Protein AF-A0A1D7QBH7-F1 (afdb_monomer_lite)

Structure (mmCIF, N/CA/C/O backbone):
data_AF-A0A1D7QBH7-F1
#
_entry.id   AF-A0A1D7QBH7-F1
#
loop_
_atom_site.group_PDB
_atom_site.id
_atom_site.type_symbol
_atom_site.label_atom_id
_atom_site.label_alt_id
_atom_site.label_comp_id
_atom_site.label_asym_id
_atom_site.label_entity_id
_atom_site.label_seq_id
_atom_site.pdbx_PDB_ins_code
_atom_site.Cartn_x
_atom_site.Cartn_y
_atom_site.Cartn_z
_atom_site.occupancy
_atom_site.B_iso_or_equiv
_atom_site.auth_seq_id
_atom_site.auth_comp_id
_atom_site.auth_asym_id
_atom_site.auth_atom_id
_atom_site.pdbx_PDB_model_num
ATOM 1 N N . MET A 1 1 ? -16.121 -4.464 12.628 1.00 95.12 1 MET A N 1
ATOM 2 C CA . MET A 1 1 ? -15.738 -3.183 12.031 1.00 95.12 1 MET A CA 1
ATOM 3 C C . MET A 1 1 ? -14.399 -2.750 12.584 1.00 95.12 1 MET A C 1
ATOM 5 O O . MET A 1 1 ? -14.314 -2.340 13.737 1.00 95.12 1 MET A O 1
ATOM 9 N N . LYS A 1 2 ? -13.376 -2.899 11.752 1.00 98.12 2 LYS A N 1
ATOM 10 C CA . LYS A 1 2 ? -12.057 -2.288 11.881 1.00 98.12 2 LYS A CA 1
ATOM 11 C C . LYS A 1 2 ? -11.848 -1.261 10.771 1.00 98.12 2 LYS A C 1
ATOM 13 O O . LYS A 1 2 ? -12.436 -1.391 9.696 1.00 98.12 2 LYS A O 1
ATOM 18 N N . ILE A 1 3 ? -10.988 -0.281 11.014 1.00 98.56 3 ILE A N 1
ATOM 19 C CA . ILE A 1 3 ? -10.533 0.689 10.019 1.00 98.56 3 ILE A CA 1
ATOM 20 C C . ILE A 1 3 ? -9.113 0.319 9.584 1.00 98.56 3 ILE A C 1
ATOM 22 O O . ILE A 1 3 ? -8.168 0.377 10.370 1.00 98.56 3 ILE A O 1
ATOM 26 N N . HIS A 1 4 ? -8.971 -0.034 8.312 1.00 98.62 4 HIS A N 1
ATOM 27 C CA . HIS A 1 4 ? -7.713 -0.414 7.679 1.00 98.62 4 HIS A CA 1
ATOM 28 C C . HIS A 1 4 ? -7.206 0.735 6.811 1.00 98.62 4 HIS A C 1
ATOM 30 O O . HIS A 1 4 ? -7.891 1.163 5.882 1.00 98.62 4 HIS A O 1
ATOM 36 N N . LEU A 1 5 ? -5.999 1.225 7.079 1.00 98.50 5 LEU A N 1
ATOM 37 C CA . LEU A 1 5 ? -5.301 2.176 6.220 1.00 98.50 5 LEU A CA 1
ATOM 38 C C . LEU A 1 5 ? -4.335 1.432 5.302 1.00 98.50 5 LEU A C 1
ATOM 40 O O . LEU A 1 5 ? -3.452 0.707 5.766 1.00 98.50 5 LEU A O 1
ATOM 44 N N . ILE A 1 6 ? -4.447 1.692 4.003 1.00 98.38 6 ILE A N 1
ATOM 45 C CA . ILE A 1 6 ? -3.440 1.310 3.022 1.00 98.38 6 ILE A CA 1
ATOM 46 C C . ILE A 1 6 ? -2.822 2.526 2.342 1.00 98.38 6 ILE A C 1
ATOM 48 O O . ILE A 1 6 ? -3.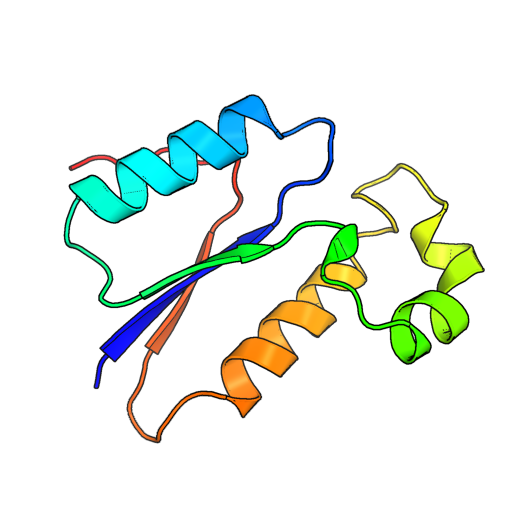461 3.556 2.119 1.00 98.38 6 ILE A O 1
ATOM 52 N N . SER A 1 7 ? -1.562 2.382 1.961 1.00 97.50 7 SER A N 1
ATOM 53 C CA . SER A 1 7 ? -0.864 3.337 1.110 1.00 97.50 7 SER A CA 1
ATOM 54 C C . SER A 1 7 ? 0.138 2.611 0.219 1.00 97.50 7 SER A C 1
ATOM 56 O O . SER A 1 7 ? 0.346 1.405 0.350 1.00 97.50 7 SER A O 1
ATOM 58 N N . TYR A 1 8 ? 0.756 3.344 -0.698 1.00 96.56 8 TYR A N 1
ATOM 59 C CA . TYR A 1 8 ? 1.840 2.859 -1.536 1.00 96.56 8 TYR A CA 1
ATOM 60 C C . TYR A 1 8 ? 2.914 3.935 -1.662 1.00 96.56 8 TYR A C 1
ATOM 62 O O . TYR A 1 8 ? 2.610 5.116 -1.843 1.00 96.56 8 TYR A O 1
ATOM 70 N N . GLY A 1 9 ? 4.176 3.517 -1.623 1.00 92.50 9 GLY A N 1
ATOM 71 C CA . GLY A 1 9 ? 5.308 4.381 -1.934 1.00 92.50 9 GLY A CA 1
ATOM 72 C C . GLY A 1 9 ? 6.439 3.577 -2.555 1.00 92.50 9 GLY A C 1
ATOM 73 O O . GLY A 1 9 ? 6.914 2.610 -1.956 1.00 92.50 9 GLY A O 1
ATOM 74 N N . ASP A 1 10 ? 6.886 3.982 -3.743 1.00 85.25 10 ASP A N 1
ATOM 75 C CA . ASP A 1 10 ? 8.073 3.401 -4.371 1.00 85.25 10 ASP A CA 1
ATOM 76 C C . ASP A 1 10 ? 9.371 3.878 -3.684 1.00 85.25 10 ASP A C 1
ATOM 78 O O . ASP A 1 10 ? 9.353 4.589 -2.674 1.00 85.25 10 ASP A O 1
ATOM 82 N N . VAL A 1 11 ? 10.523 3.472 -4.224 1.00 86.62 11 VAL A N 1
ATOM 83 C CA . VAL A 1 11 ? 11.840 3.814 -3.667 1.00 86.62 11 VAL A CA 1
ATOM 84 C C . VAL A 1 11 ? 12.077 5.327 -3.531 1.00 86.62 11 VAL A C 1
ATOM 86 O O . VAL A 1 11 ? 12.776 5.743 -2.608 1.00 86.62 11 VAL A O 1
ATOM 89 N N . MET A 1 12 ? 11.468 6.156 -4.387 1.00 86.12 12 MET A N 1
ATOM 90 C CA . MET A 1 12 ? 11.612 7.615 -4.347 1.00 86.12 12 MET A CA 1
ATOM 91 C C . MET A 1 12 ? 10.876 8.238 -3.159 1.00 86.12 12 MET A C 1
ATOM 93 O O . MET A 1 12 ? 11.261 9.310 -2.700 1.00 86.12 12 MET A O 1
ATOM 97 N N . TYR A 1 13 ? 9.857 7.551 -2.641 1.00 88.69 13 TYR A N 1
ATOM 98 C CA . TYR A 1 13 ? 9.046 7.987 -1.505 1.00 88.69 13 TYR A CA 1
ATOM 99 C C . TYR A 1 13 ? 9.429 7.295 -0.199 1.00 88.69 13 TYR A C 1
ATOM 101 O O . TYR A 1 13 ? 8.693 7.403 0.775 1.00 88.69 13 TYR A O 1
ATOM 109 N N . LYS A 1 14 ? 10.564 6.581 -0.140 1.00 92.00 14 LYS A N 1
ATOM 110 C CA . LYS A 1 14 ? 10.952 5.789 1.038 1.00 92.00 14 LYS A CA 1
ATOM 111 C C . LYS A 1 14 ? 10.877 6.593 2.341 1.00 92.00 14 LYS A C 1
ATOM 113 O O . LYS A 1 14 ? 10.276 6.124 3.295 1.00 92.00 14 LYS A O 1
ATOM 118 N N . VAL A 1 15 ? 11.451 7.797 2.381 1.00 93.50 15 VAL A N 1
ATOM 119 C CA . VAL A 1 15 ? 11.470 8.626 3.602 1.00 93.50 15 VAL A CA 1
ATOM 120 C C . VAL A 1 15 ? 10.059 9.072 3.992 1.00 93.50 15 VAL A C 1
ATOM 122 O O . VAL A 1 15 ? 9.669 8.929 5.146 1.00 93.50 15 VAL A O 1
ATOM 125 N N . GLN A 1 16 ? 9.283 9.570 3.026 1.00 94.19 16 GLN A N 1
ATOM 126 C CA . GLN A 1 16 ? 7.904 10.020 3.233 1.00 94.19 16 GLN A CA 1
ATOM 127 C C . GLN A 1 16 ? 7.019 8.867 3.704 1.00 94.19 16 GLN A C 1
ATOM 129 O O . GLN A 1 16 ? 6.222 9.032 4.615 1.00 94.19 16 GLN A O 1
ATOM 134 N N . ARG A 1 17 ? 7.220 7.680 3.133 1.00 94.06 17 ARG A N 1
ATOM 135 C CA . ARG A 1 17 ? 6.498 6.457 3.458 1.00 94.06 17 ARG A CA 1
ATOM 136 C C . ARG A 1 17 ? 6.739 5.993 4.890 1.00 94.06 17 ARG A C 1
ATOM 138 O O . ARG A 1 17 ? 5.773 5.654 5.566 1.00 94.06 17 ARG A O 1
ATOM 145 N N . GLU A 1 18 ? 7.992 5.977 5.350 1.00 94.25 18 GLU A N 1
ATOM 146 C CA . GLU A 1 18 ? 8.292 5.606 6.739 1.00 94.25 18 GLU A CA 1
ATOM 147 C C . GLU A 1 18 ? 7.686 6.628 7.715 1.00 94.25 18 GLU A C 1
ATOM 149 O O . GLU A 1 18 ? 6.983 6.237 8.642 1.00 94.25 18 GLU A O 1
ATOM 154 N N . PHE A 1 19 ? 7.838 7.930 7.446 1.00 95.12 19 PHE A N 1
ATOM 155 C CA . PHE A 1 19 ? 7.225 8.980 8.268 1.00 95.12 19 PHE A CA 1
ATOM 156 C C . PHE A 1 19 ? 5.687 8.900 8.287 1.00 95.12 19 PHE A C 1
ATOM 158 O O . PHE A 1 19 ? 5.050 9.022 9.335 1.00 95.12 19 PHE A O 1
ATOM 165 N N . PHE A 1 20 ? 5.068 8.660 7.131 1.00 96.69 20 PHE A N 1
ATOM 166 C CA . PHE A 1 20 ? 3.623 8.485 7.013 1.00 96.69 20 PHE A CA 1
ATOM 167 C C . PHE A 1 20 ? 3.144 7.263 7.804 1.00 96.69 20 PHE A C 1
ATOM 169 O O . PHE A 1 20 ? 2.138 7.332 8.503 1.00 96.69 20 PHE A O 1
ATOM 176 N N . LYS A 1 21 ? 3.890 6.153 7.753 1.00 96.06 21 LYS A N 1
ATOM 177 C CA . LYS A 1 21 ? 3.583 4.954 8.537 1.00 96.06 21 LYS A CA 1
ATOM 178 C C . LYS A 1 21 ? 3.653 5.230 10.036 1.00 96.06 21 LYS A C 1
ATOM 180 O O . LYS A 1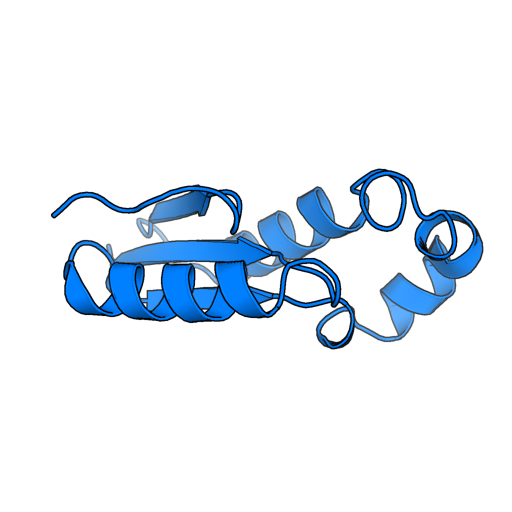 21 ? 2.746 4.840 10.763 1.00 96.06 21 LYS A O 1
ATOM 185 N N . GLU A 1 22 ? 4.717 5.885 10.494 1.00 95.62 22 GLU A N 1
ATOM 186 C CA . GLU A 1 22 ? 4.902 6.217 11.909 1.00 95.62 22 GLU A CA 1
ATOM 187 C C . GLU A 1 22 ? 3.798 7.150 12.418 1.00 95.62 22 GLU A C 1
ATOM 189 O O . GLU A 1 22 ? 3.174 6.848 13.433 1.00 95.62 22 GLU A O 1
ATOM 194 N N . SER A 1 23 ? 3.490 8.223 11.682 1.00 96.12 23 SER A N 1
ATOM 195 C CA . SER A 1 23 ? 2.392 9.139 12.038 1.00 96.12 23 SER A CA 1
ATOM 196 C C . SER A 1 23 ? 1.019 8.455 12.023 1.00 96.12 23 SER A C 1
ATOM 198 O O . SER A 1 23 ? 0.203 8.704 12.907 1.00 96.12 23 SER A O 1
ATOM 200 N N . ALA A 1 24 ? 0.767 7.529 11.090 1.00 97.06 24 ALA A N 1
ATOM 201 C CA . ALA A 1 24 ? -0.476 6.756 11.052 1.00 97.06 24 ALA A CA 1
ATOM 202 C C . ALA A 1 24 ? -0.649 5.818 12.246 1.00 97.06 24 ALA A C 1
ATOM 204 O O . ALA A 1 24 ? -1.757 5.658 12.750 1.00 97.06 24 ALA A O 1
ATOM 205 N N . LEU A 1 25 ? 0.436 5.177 12.678 1.00 96.00 25 LEU A N 1
ATOM 206 C CA . LEU A 1 25 ? 0.415 4.307 13.849 1.00 96.00 25 LEU A CA 1
ATOM 207 C C . LEU A 1 25 ? 0.259 5.122 15.139 1.00 96.00 25 LEU A C 1
ATOM 209 O O . LEU A 1 25 ? -0.422 4.678 16.059 1.00 96.00 25 LEU A O 1
ATOM 213 N N . PHE A 1 26 ? 0.874 6.305 15.204 1.00 96.50 26 PHE A N 1
ATOM 214 C CA . PHE A 1 26 ? 0.824 7.174 16.378 1.00 96.50 26 PHE A CA 1
ATOM 215 C C . PHE A 1 26 ? -0.562 7.808 16.594 1.00 96.50 26 PHE A C 1
ATOM 217 O O . PHE A 1 26 ? -1.039 7.836 17.728 1.00 96.50 26 PHE A O 1
ATOM 224 N N . SER A 1 27 ? -1.259 8.204 15.521 1.00 96.44 27 SER A N 1
ATOM 225 C CA . SER A 1 27 ? -2.571 8.869 15.613 1.00 96.44 27 SER A CA 1
ATOM 226 C C . SER A 1 27 ? -3.676 8.018 16.245 1.00 96.44 27 SER A C 1
ATOM 228 O O . SER A 1 27 ? -4.700 8.543 16.678 1.00 96.44 27 SER A O 1
ATOM 230 N N . SER A 1 28 ? -3.502 6.692 16.292 1.00 94.88 28 SER A N 1
ATOM 231 C CA . SER A 1 28 ? -4.511 5.739 16.781 1.00 94.88 28 SER A CA 1
ATOM 232 C C . SER A 1 28 ? -5.854 5.792 16.026 1.00 94.88 28 SER A C 1
ATOM 234 O O . SER A 1 28 ? -6.858 5.281 16.517 1.00 94.88 28 SER A O 1
ATOM 236 N N . PHE A 1 29 ? -5.894 6.390 14.828 1.00 97.31 29 PHE A N 1
ATOM 237 C CA . PHE A 1 29 ? -7.108 6.477 14.000 1.00 97.31 29 PHE A CA 1
ATOM 238 C C . PHE A 1 29 ? -7.446 5.178 13.263 1.00 97.31 29 PHE A C 1
ATOM 240 O O . PHE A 1 29 ? -8.573 5.011 12.797 1.00 97.31 29 PHE A O 1
ATOM 247 N N . PHE A 1 30 ? -6.471 4.282 13.120 1.00 97.81 30 PHE A N 1
ATOM 248 C CA . PHE A 1 30 ? -6.582 3.073 12.313 1.00 97.81 30 PHE A CA 1
ATOM 249 C C . PHE A 1 30 ? -6.239 1.854 13.161 1.00 97.81 30 PHE A C 1
ATOM 251 O O . PHE A 1 30 ? -5.285 1.882 13.939 1.00 97.81 30 PHE A O 1
ATOM 258 N N . ASP A 1 31 ? -6.990 0.772 12.978 1.00 98.25 31 ASP A N 1
ATOM 259 C CA . ASP A 1 31 ? -6.709 -0.508 13.630 1.00 98.25 31 ASP A CA 1
ATOM 260 C C . ASP A 1 31 ? -5.535 -1.229 12.955 1.00 98.25 31 ASP A C 1
ATOM 262 O O . ASP A 1 31 ? -4.770 -1.937 13.610 1.00 98.25 31 ASP A O 1
ATOM 266 N N . GLU A 1 32 ? -5.403 -1.068 11.635 1.00 97.94 32 GLU A N 1
ATOM 267 C CA . GLU A 1 32 ? -4.361 -1.697 10.823 1.00 97.94 32 GLU A CA 1
ATOM 268 C C . GLU A 1 32 ? -3.797 -0.693 9.808 1.00 97.94 32 GLU A C 1
ATOM 270 O O . GLU A 1 32 ? -4.542 0.043 9.163 1.00 97.94 32 GLU A O 1
ATOM 275 N N . VAL A 1 33 ? -2.469 -0.663 9.660 1.00 98.00 33 VAL A N 1
ATOM 276 C CA . VAL A 1 33 ? -1.753 0.224 8.729 1.00 98.00 33 VAL A CA 1
ATOM 277 C C . VAL A 1 33 ? -0.806 -0.609 7.872 1.00 98.00 33 VAL A C 1
ATOM 279 O O . VAL A 1 33 ? 0.182 -1.151 8.372 1.00 98.00 33 VAL A O 1
ATOM 282 N N . THR A 1 34 ? -1.071 -0.673 6.567 1.00 97.81 34 THR A N 1
ATOM 283 C CA . THR A 1 34 ? -0.221 -1.372 5.593 1.00 97.81 34 THR A CA 1
ATOM 284 C C . THR A 1 34 ? 0.277 -0.406 4.534 1.00 97.81 34 THR A C 1
ATOM 286 O O . THR A 1 34 ? -0.504 0.282 3.886 1.00 97.81 34 THR A O 1
ATOM 289 N N . ILE A 1 35 ? 1.589 -0.363 4.318 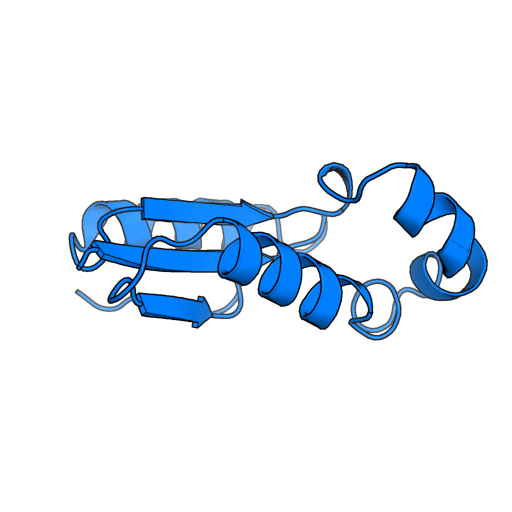1.00 97.19 35 ILE A N 1
ATOM 290 C CA . ILE A 1 35 ? 2.176 0.508 3.305 1.00 97.19 35 ILE A CA 1
ATOM 291 C C . ILE A 1 35 ? 2.922 -0.340 2.289 1.00 97.19 35 ILE A C 1
ATOM 293 O O . ILE A 1 35 ? 3.986 -0.872 2.594 1.00 97.19 35 ILE A O 1
ATOM 297 N N . PHE A 1 36 ? 2.339 -0.461 1.101 1.00 97.06 36 PHE A N 1
ATOM 298 C CA . PHE A 1 36 ? 2.865 -1.290 0.032 1.00 97.06 36 PHE A CA 1
ATOM 299 C C . PHE A 1 36 ? 4.028 -0.621 -0.697 1.00 97.06 36 PHE A C 1
ATOM 301 O O . PHE A 1 36 ? 4.134 0.608 -0.802 1.00 97.06 36 PHE A O 1
ATOM 308 N N . THR A 1 37 ? 4.879 -1.456 -1.265 1.00 95.06 37 THR A N 1
ATOM 309 C CA . THR A 1 37 ? 5.981 -1.071 -2.133 1.00 95.06 37 THR A CA 1
ATOM 310 C C . THR A 1 37 ? 5.916 -1.862 -3.436 1.00 95.06 37 THR A C 1
ATOM 312 O O . THR A 1 37 ? 5.032 -2.694 -3.657 1.00 95.06 37 THR A O 1
ATOM 315 N N . ARG A 1 38 ? 6.846 -1.590 -4.354 1.00 93.19 38 ARG A N 1
ATOM 316 C CA . ARG A 1 38 ? 6.924 -2.328 -5.620 1.00 93.19 38 ARG A CA 1
ATOM 317 C C . ARG A 1 38 ? 7.221 -3.814 -5.395 1.00 93.19 38 ARG A C 1
ATOM 319 O O . ARG A 1 38 ? 6.796 -4.645 -6.189 1.00 93.19 38 ARG A O 1
ATOM 326 N N . GLU A 1 39 ? 7.944 -4.129 -4.328 1.00 93.88 39 GLU A N 1
ATOM 327 C CA . GLU A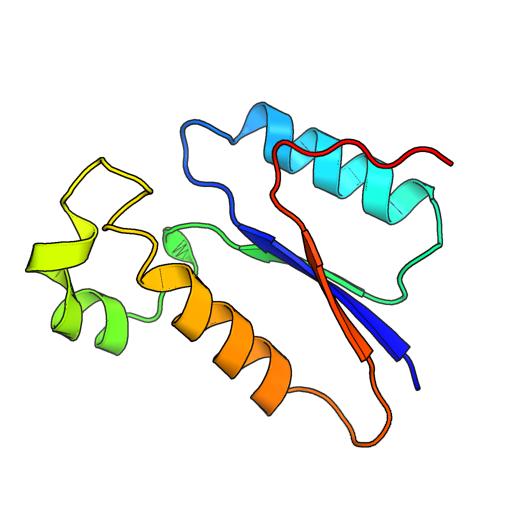 1 39 ? 8.337 -5.484 -3.943 1.00 93.88 39 GLU A CA 1
ATOM 328 C C . GLU A 1 39 ? 7.151 -6.333 -3.453 1.00 93.88 39 GLU A C 1
ATOM 330 O O . GLU A 1 39 ? 7.232 -7.556 -3.503 1.00 93.88 39 GLU A O 1
ATOM 335 N N . ASP A 1 40 ? 6.036 -5.705 -3.061 1.00 96.38 40 ASP A N 1
ATOM 336 C CA . ASP A 1 40 ? 4.803 -6.390 -2.640 1.00 96.38 40 ASP A CA 1
ATOM 337 C C . ASP A 1 40 ? 3.884 -6.777 -3.817 1.00 96.38 40 ASP A C 1
ATOM 339 O O . ASP A 1 40 ? 2.788 -7.321 -3.623 1.00 96.38 40 ASP A O 1
ATOM 343 N N . ILE A 1 41 ? 4.284 -6.455 -5.052 1.00 96.19 41 ILE A N 1
ATOM 344 C CA . ILE A 1 41 ? 3.573 -6.882 -6.258 1.00 96.19 41 ILE A CA 1
ATOM 345 C C . ILE A 1 41 ? 3.877 -8.361 -6.505 1.00 96.19 41 ILE A C 1
ATOM 347 O O . ILE A 1 41 ? 5.033 -8.755 -6.658 1.00 96.19 41 ILE A O 1
ATOM 351 N N . ASP A 1 42 ? 2.827 -9.174 -6.603 1.00 96.62 42 ASP A N 1
ATOM 352 C CA . ASP A 1 42 ? 2.957 -10.615 -6.785 1.00 96.62 42 ASP A CA 1
ATOM 353 C C . ASP A 1 42 ? 3.548 -10.910 -8.170 1.00 96.62 42 ASP A C 1
ATOM 355 O O . ASP A 1 42 ? 3.264 -10.217 -9.154 1.00 96.62 42 ASP A O 1
ATOM 359 N N . GLY A 1 43 ? 4.355 -11.970 -8.261 1.00 96.56 43 GLY A N 1
ATOM 360 C CA . GLY A 1 43 ? 5.121 -12.285 -9.471 1.00 96.56 43 GLY A CA 1
ATOM 361 C C . GLY A 1 43 ? 4.266 -12.456 -10.730 1.00 96.56 43 GLY A C 1
ATOM 362 O O . GLY A 1 43 ? 4.684 -12.040 -11.808 1.00 96.56 43 GLY A O 1
ATOM 363 N N . GLU A 1 44 ? 3.054 -13.002 -10.599 1.00 97.19 44 GLU A N 1
ATOM 364 C CA . GLU A 1 44 ? 2.118 -13.163 -11.719 1.00 97.19 44 GLU A CA 1
ATOM 365 C C . GLU A 1 44 ? 1.656 -11.808 -12.277 1.00 97.19 44 GLU A C 1
ATOM 367 O O . GLU A 1 44 ? 1.722 -11.575 -13.486 1.00 97.19 44 GLU A O 1
ATOM 372 N N . PHE A 1 45 ? 1.266 -10.875 -11.403 1.00 97.31 45 PHE A N 1
ATOM 373 C CA . PHE A 1 45 ? 0.870 -9.527 -11.810 1.00 97.31 45 PHE A CA 1
ATOM 374 C C . PHE A 1 45 ? 2.060 -8.749 -12.381 1.00 97.31 45 PHE A C 1
ATOM 376 O O . PHE A 1 45 ? 1.939 -8.088 -13.414 1.00 97.31 45 PHE A O 1
ATOM 383 N N . ALA A 1 46 ? 3.226 -8.856 -11.736 1.00 96.75 46 ALA A N 1
ATOM 384 C CA . ALA A 1 46 ? 4.447 -8.209 -12.197 1.00 96.75 46 ALA A CA 1
ATOM 385 C C . ALA A 1 46 ? 4.843 -8.671 -13.606 1.00 96.75 46 ALA A C 1
ATOM 387 O O . ALA A 1 46 ? 5.193 -7.835 -14.437 1.00 96.75 46 ALA A O 1
ATOM 388 N N . ALA A 1 47 ? 4.746 -9.974 -13.891 1.00 97.31 47 ALA A N 1
ATOM 389 C CA . ALA A 1 47 ? 5.029 -10.534 -15.208 1.00 97.31 47 ALA A CA 1
ATOM 390 C C . ALA A 1 47 ? 3.991 -10.097 -16.255 1.00 97.31 47 ALA A C 1
ATOM 392 O O . ALA A 1 47 ? 4.365 -9.660 -17.342 1.00 97.31 47 ALA A O 1
ATOM 393 N N . GLY A 1 48 ? 2.696 -10.145 -15.921 1.00 97.81 48 GLY A N 1
ATOM 394 C CA . GLY A 1 48 ? 1.614 -9.762 -16.837 1.00 97.81 48 GLY A CA 1
ATOM 395 C C . GLY A 1 48 ? 1.612 -8.279 -17.225 1.00 97.81 48 GLY A C 1
ATOM 396 O O . GLY A 1 48 ? 1.161 -7.925 -18.312 1.00 97.81 48 GLY A O 1
ATOM 397 N N . PHE A 1 49 ? 2.151 -7.411 -16.364 1.00 97.25 49 PHE A N 1
ATOM 398 C CA . PHE A 1 49 ? 2.190 -5.961 -16.571 1.00 97.25 49 PHE A CA 1
ATOM 399 C C . PHE A 1 49 ? 3.607 -5.382 -16.604 1.00 97.25 49 PHE A C 1
ATOM 401 O O . PHE A 1 49 ? 3.779 -4.174 -16.428 1.00 97.25 49 PHE A O 1
ATOM 408 N N . GLN A 1 50 ? 4.628 -6.206 -16.854 1.00 96.31 50 GLN A N 1
ATOM 409 C CA . GLN A 1 50 ? 6.033 -5.786 -16.829 1.00 96.31 50 GLN A CA 1
ATOM 410 C C . GLN A 1 50 ? 6.293 -4.568 -17.730 1.00 96.31 50 GLN A C 1
ATOM 412 O O . GLN A 1 50 ? 6.954 -3.612 -17.314 1.00 96.31 50 GLN A O 1
ATOM 417 N N . GLU A 1 51 ? 5.727 -4.575 -18.941 1.00 96.81 51 GLU A N 1
ATOM 418 C CA . GLU A 1 51 ? 5.877 -3.483 -19.909 1.00 96.81 51 GLU A CA 1
ATOM 419 C C . GLU A 1 51 ? 5.299 -2.158 -19.413 1.00 96.81 51 GLU A C 1
ATOM 421 O O . GLU A 1 51 ? 5.803 -1.101 -19.778 1.00 96.81 51 GLU A O 1
ATOM 426 N N . ILE A 1 52 ? 4.268 -2.203 -18.568 1.00 96.69 52 ILE A N 1
ATOM 427 C CA . ILE A 1 52 ? 3.650 -1.022 -17.964 1.00 96.69 52 ILE A CA 1
ATOM 428 C C . ILE A 1 52 ? 4.450 -0.603 -16.731 1.00 96.69 52 ILE A C 1
ATOM 430 O O . ILE A 1 52 ? 4.798 0.566 -16.578 1.00 96.69 52 ILE A O 1
ATOM 434 N N . LEU A 1 53 ? 4.791 -1.559 -15.867 1.00 94.81 53 LEU A N 1
ATOM 435 C CA . LEU A 1 53 ? 5.471 -1.323 -14.597 1.00 94.81 53 LEU A CA 1
ATOM 436 C C . LEU A 1 53 ? 6.874 -0.725 -14.760 1.00 94.81 53 LEU A C 1
ATOM 438 O O . LEU A 1 53 ? 7.366 -0.104 -13.820 1.00 94.81 53 LEU A O 1
ATOM 442 N N . GLN A 1 54 ? 7.548 -0.903 -15.897 1.00 93.88 54 GLN A N 1
ATOM 443 C CA . GLN A 1 54 ? 8.857 -0.284 -16.160 1.00 93.88 54 GLN A CA 1
ATOM 444 C C . GLN A 1 54 ? 8.791 1.235 -16.404 1.00 93.88 54 GLN A C 1
ATOM 446 O O . GLN A 1 54 ? 9.817 1.909 -16.318 1.00 93.88 54 GLN A O 1
ATOM 451 N N . PHE A 1 55 ? 7.615 1.799 -16.710 1.00 94.62 55 PHE A N 1
ATOM 452 C CA . PHE A 1 55 ? 7.503 3.233 -16.964 1.00 94.62 55 PHE A CA 1
ATOM 453 C C . PHE A 1 55 ? 7.578 4.039 -15.658 1.00 94.62 55 PHE A C 1
ATOM 455 O O . PHE A 1 55 ? 6.825 3.772 -14.72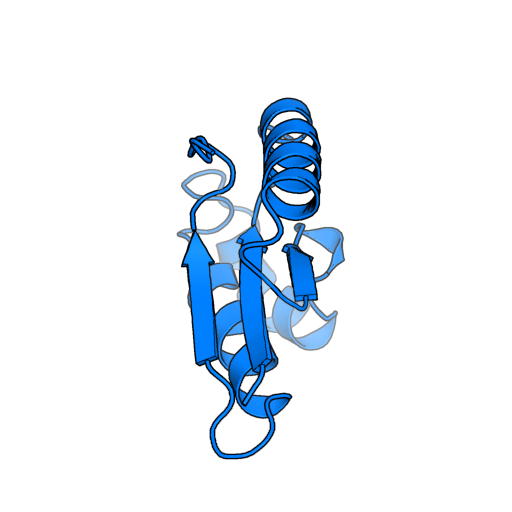0 1.00 94.62 55 PHE A O 1
ATOM 462 N N . PRO A 1 56 ? 8.419 5.089 -15.585 1.00 89.81 56 PRO A N 1
ATOM 463 C CA . PRO A 1 56 ? 8.651 5.818 -14.337 1.00 89.81 56 PRO A CA 1
ATOM 464 C C . PRO A 1 56 ? 7.440 6.644 -13.889 1.00 89.81 56 PRO A C 1
ATOM 466 O O . PRO A 1 56 ? 7.245 6.882 -12.699 1.00 89.81 56 PRO A O 1
ATOM 469 N N . ARG A 1 57 ? 6.596 7.091 -14.829 1.00 90.88 57 ARG A N 1
ATOM 470 C CA . ARG A 1 57 ? 5.434 7.929 -14.518 1.00 90.88 57 ARG A CA 1
ATOM 471 C C . ARG A 1 57 ? 4.476 7.167 -13.603 1.00 90.88 57 ARG A C 1
ATOM 473 O O . ARG A 1 57 ? 3.874 6.188 -14.030 1.00 90.88 57 ARG A O 1
ATOM 480 N N . GLY A 1 58 ? 4.326 7.633 -12.364 1.00 89.06 58 GLY A N 1
ATOM 481 C CA . GLY A 1 58 ? 3.456 7.007 -11.365 1.00 89.06 58 GLY A CA 1
ATOM 482 C C . GLY A 1 58 ? 3.823 5.555 -11.040 1.00 89.06 58 GLY A C 1
ATOM 483 O O . GLY A 1 58 ? 2.929 4.791 -10.685 1.00 89.06 58 GLY A O 1
ATOM 484 N N . GLY A 1 59 ? 5.085 5.145 -11.232 1.00 89.44 59 GLY A N 1
ATOM 485 C CA . GLY A 1 59 ? 5.539 3.773 -10.972 1.00 89.44 59 GLY A CA 1
ATOM 486 C C . GLY A 1 59 ? 4.852 2.713 -11.842 1.00 89.44 59 GLY A C 1
ATOM 487 O O . GLY A 1 59 ? 4.524 1.637 -11.351 1.00 89.44 59 GLY A O 1
ATOM 488 N N . GLY A 1 60 ? 4.583 3.035 -13.109 1.00 94.31 60 GLY A N 1
ATOM 489 C CA . GLY A 1 60 ? 3.831 2.198 -14.046 1.00 94.31 60 GLY A CA 1
ATOM 490 C C . GLY A 1 60 ? 2.400 2.675 -14.260 1.00 94.31 60 GLY A C 1
ATOM 491 O O . GLY A 1 60 ? 1.457 1.897 -14.154 1.00 94.31 60 GLY A O 1
ATOM 492 N N . TYR A 1 61 ? 2.225 3.978 -14.490 1.00 95.19 61 TYR A N 1
ATOM 493 C CA . TYR A 1 61 ? 0.932 4.643 -14.688 1.00 95.19 61 TYR A CA 1
ATOM 494 C C . TYR A 1 61 ? -0.093 4.344 -13.583 1.00 95.19 61 TYR A C 1
ATOM 496 O O . TYR A 1 61 ? -1.294 4.322 -13.836 1.00 95.19 61 TYR A O 1
ATOM 504 N N . MET A 1 62 ? 0.387 4.130 -12.353 1.00 94.94 62 MET A N 1
ATOM 505 C CA . MET A 1 62 ? -0.425 3.766 -11.189 1.00 94.94 62 MET A CA 1
ATOM 506 C C . MET A 1 62 ? -1.190 2.440 -11.331 1.00 94.94 62 MET A C 1
ATOM 508 O O . MET A 1 62 ? -2.160 2.226 -10.609 1.00 94.94 62 MET A O 1
ATOM 512 N N . ILE A 1 63 ? -0.763 1.521 -12.207 1.00 96.56 63 ILE A N 1
ATOM 513 C CA . ILE A 1 63 ? -1.437 0.222 -12.388 1.00 96.56 63 ILE A CA 1
ATOM 514 C C . ILE A 1 63 ? -1.448 -0.637 -11.112 1.00 96.56 63 ILE A C 1
ATOM 516 O O . ILE A 1 63 ? -2.360 -1.430 -10.891 1.00 96.56 63 ILE A O 1
ATOM 520 N N . TRP A 1 64 ? -0.474 -0.423 -10.227 1.00 95.25 64 TRP A N 1
ATOM 521 C CA . TRP A 1 64 ? -0.408 -1.032 -8.899 1.00 95.25 64 TRP A CA 1
ATOM 522 C C . TRP A 1 64 ? -1.552 -0.584 -7.971 1.00 95.25 64 TRP A C 1
ATOM 524 O O . TRP A 1 64 ? -1.912 -1.315 -7.053 1.00 95.25 64 TRP A O 1
ATOM 534 N N . LYS A 1 65 ? -2.157 0.592 -8.190 1.00 96.69 65 LYS A N 1
ATOM 535 C CA . LYS A 1 65 ? -3.184 1.157 -7.299 1.00 96.69 65 LYS A CA 1
ATOM 536 C C . LYS A 1 65 ? -4.470 0.324 -7.277 1.00 96.69 65 LYS A C 1
ATOM 538 O O . LYS A 1 65 ? -4.851 -0.107 -6.189 1.00 96.69 65 LYS A O 1
ATOM 543 N N . PRO A 1 66 ? -5.135 0.034 -8.417 1.00 97.06 66 PRO A N 1
ATOM 544 C CA . PRO A 1 66 ? -6.296 -0.856 -8.411 1.00 97.06 66 PRO A CA 1
ATOM 545 C C . PRO A 1 66 ? -5.938 -2.275 -7.947 1.00 97.06 66 PRO A C 1
ATOM 547 O O . PRO A 1 66 ? -6.763 -2.919 -7.307 1.00 97.06 66 PRO A O 1
ATOM 550 N N . TYR A 1 67 ? -4.713 -2.742 -8.207 1.00 97.44 67 TYR A N 1
ATOM 551 C CA . TYR A 1 67 ? -4.226 -4.043 -7.747 1.00 97.44 67 TYR A CA 1
ATOM 552 C C . TYR A 1 67 ? -4.188 -4.152 -6.214 1.00 97.44 67 TYR A C 1
ATOM 554 O O . TYR A 1 67 ? -4.835 -5.034 -5.649 1.00 97.44 67 TYR A O 1
ATOM 562 N N . PHE A 1 68 ? -3.498 -3.236 -5.526 1.00 98.12 68 PHE A N 1
ATOM 563 C CA . PHE A 1 68 ? -3.398 -3.269 -4.064 1.00 98.12 68 PHE A CA 1
ATOM 564 C C . PHE A 1 68 ? -4.725 -2.949 -3.375 1.00 98.12 68 PHE A C 1
ATOM 566 O O . PHE A 1 68 ? -5.053 -3.596 -2.384 1.00 98.12 68 PHE A O 1
ATOM 573 N N . ILE A 1 69 ? -5.520 -2.014 -3.913 1.00 98.44 69 ILE A N 1
ATOM 574 C CA . ILE A 1 69 ? -6.855 -1.720 -3.370 1.00 98.44 69 ILE A CA 1
ATOM 575 C C . ILE A 1 69 ? -7.746 -2.960 -3.455 1.00 98.44 69 ILE A C 1
ATOM 577 O O . ILE A 1 69 ? -8.375 -3.315 -2.462 1.00 98.44 69 ILE A O 1
ATOM 581 N N . LYS A 1 70 ? -7.777 -3.652 -4.603 1.00 98.19 70 LYS A N 1
ATOM 582 C CA . LYS A 1 70 ? -8.576 -4.873 -4.748 1.00 98.19 70 LYS A CA 1
ATOM 583 C C . LYS A 1 70 ? -8.110 -5.960 -3.778 1.00 98.19 70 LYS A C 1
ATOM 585 O O . LYS A 1 70 ? -8.941 -6.541 -3.094 1.00 98.19 70 LYS A O 1
ATOM 590 N N . ARG A 1 71 ? -6.799 -6.206 -3.684 1.00 97.94 71 ARG A N 1
ATOM 591 C CA . ARG A 1 71 ? -6.244 -7.201 -2.750 1.00 97.94 71 ARG A CA 1
ATOM 592 C C . ARG A 1 71 ? -6.593 -6.898 -1.298 1.00 97.94 71 ARG A C 1
ATOM 594 O O . ARG A 1 71 ? -6.925 -7.818 -0.562 1.00 97.94 71 ARG A O 1
ATOM 601 N N . ALA A 1 72 ? -6.525 -5.629 -0.899 1.00 98.19 72 ALA A N 1
ATOM 602 C CA . ALA A 1 72 ? -6.926 -5.216 0.437 1.00 98.19 72 ALA A CA 1
ATOM 603 C C . ALA A 1 72 ? -8.424 -5.461 0.658 1.00 98.19 72 ALA A C 1
ATOM 605 O O . ALA A 1 72 ? -8.768 -6.112 1.633 1.00 98.19 72 ALA A O 1
ATOM 606 N N . LEU A 1 73 ? -9.290 -5.029 -0.271 1.00 98.31 73 LEU A N 1
ATOM 607 C CA . LEU A 1 73 ? -10.742 -5.255 -0.204 1.00 98.31 73 LEU A CA 1
ATOM 608 C C . LEU A 1 73 ? -11.106 -6.742 -0.102 1.00 98.31 73 LEU A C 1
ATOM 610 O O . LEU A 1 73 ? -11.935 -7.099 0.727 1.00 98.31 73 LEU A O 1
ATOM 614 N N . ASP A 1 74 ? -10.476 -7.605 -0.904 1.00 98.06 74 ASP A N 1
ATOM 615 C CA . ASP A 1 74 ? -10.729 -9.053 -0.893 1.00 98.06 74 ASP A CA 1
ATOM 616 C C . ASP A 1 74 ? -10.353 -9.712 0.454 1.00 98.06 74 ASP A C 1
ATOM 618 O O . ASP A 1 74 ? -10.849 -10.792 0.771 1.00 98.06 74 ASP A O 1
ATOM 622 N N . ALA A 1 75 ? -9.462 -9.088 1.234 1.00 97.00 75 ALA A N 1
ATOM 623 C CA . ALA A 1 75 ? -9.009 -9.581 2.534 1.00 97.00 75 ALA A CA 1
ATOM 624 C C . ALA A 1 75 ? -9.822 -9.034 3.722 1.00 97.00 75 ALA A C 1
ATOM 626 O O . ALA A 1 75 ? -9.657 -9.518 4.847 1.00 97.00 75 ALA A O 1
ATOM 627 N N . LEU A 1 76 ? -10.680 -8.032 3.500 1.00 97.75 76 LEU A N 1
ATOM 628 C CA . LEU A 1 76 ? -11.498 -7.443 4.557 1.00 97.75 76 LEU A CA 1
ATOM 629 C C . LEU A 1 76 ? -12.602 -8.393 5.005 1.00 97.75 76 LEU A C 1
ATOM 631 O O . LEU A 1 76 ? -13.127 -9.205 4.243 1.00 97.75 76 LEU A O 1
ATOM 635 N N . LYS A 1 77 ? -12.993 -8.242 6.269 1.00 98.25 77 LYS A N 1
ATOM 636 C CA . LYS A 1 77 ? -14.229 -8.833 6.775 1.00 98.25 77 LYS A CA 1
ATOM 637 C C . LYS A 1 77 ? -15.407 -7.938 6.405 1.00 98.25 77 LYS A C 1
ATOM 639 O O . LYS A 1 77 ? -15.240 -6.741 6.180 1.00 98.25 77 LYS A O 1
ATOM 644 N N . GLU A 1 78 ? -16.600 -8.522 6.395 1.00 97.56 78 GLU A N 1
ATOM 645 C CA . GLU A 1 78 ? -17.838 -7.747 6.312 1.00 97.56 78 GLU A CA 1
ATOM 646 C C . GLU A 1 78 ? -17.840 -6.638 7.382 1.00 97.56 78 GLU A C 1
ATOM 648 O O . GLU A 1 78 ? -17.360 -6.847 8.503 1.00 97.56 78 GLU A O 1
ATOM 653 N N . ASP A 1 79 ? -18.356 -5.463 7.018 1.00 97.56 79 ASP A N 1
ATOM 654 C CA . ASP A 1 79 ? -18.385 -4.241 7.833 1.00 97.56 79 ASP A CA 1
ATOM 655 C C . ASP A 1 79 ? -17.019 -3.616 8.194 1.00 97.56 79 ASP A C 1
ATOM 657 O O . ASP A 1 79 ? -16.981 -2.675 8.989 1.00 97.56 79 ASP A O 1
ATOM 661 N N . ASP A 1 80 ? -15.887 -4.088 7.662 1.00 98.50 80 ASP A N 1
ATOM 662 C CA . ASP A 1 80 ? -14.608 -3.375 7.796 1.00 98.50 80 ASP A CA 1
ATOM 663 C C . ASP A 1 80 ? -14.492 -2.225 6.776 1.00 98.50 80 ASP A C 1
ATOM 665 O O . ASP A 1 80 ? -15.057 -2.258 5.682 1.00 98.50 80 ASP A O 1
ATOM 669 N N . ILE A 1 81 ? -13.739 -1.184 7.138 1.00 98.56 81 ILE A N 1
ATOM 670 C CA . ILE A 1 81 ? -13.537 0.016 6.319 1.00 98.56 81 ILE A CA 1
ATOM 671 C C . ILE A 1 81 ? -12.111 0.019 5.778 1.00 98.56 81 ILE A C 1
ATOM 673 O O . ILE A 1 81 ? -11.160 -0.107 6.545 1.00 98.56 81 ILE A O 1
ATOM 677 N N . LEU A 1 82 ? -11.959 0.243 4.471 1.00 98.62 82 LEU A N 1
ATOM 678 C CA . LEU A 1 82 ? -10.665 0.499 3.842 1.00 98.62 82 LEU A CA 1
ATOM 679 C C . LEU A 1 82 ? -10.503 1.976 3.511 1.00 98.62 82 LEU A C 1
ATOM 681 O O . LEU A 1 82 ? -11.314 2.559 2.791 1.00 98.62 82 LEU A O 1
ATOM 685 N N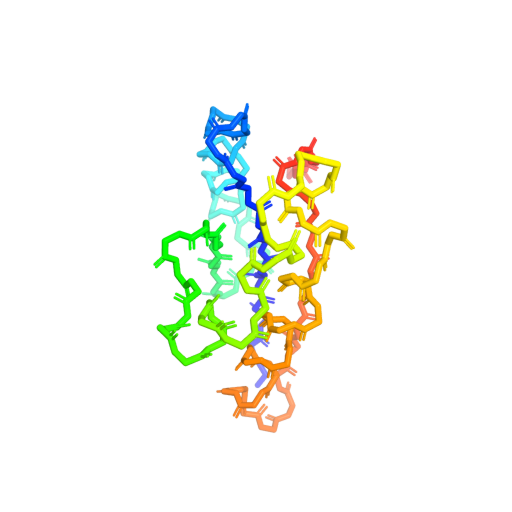 . ILE A 1 83 ? -9.404 2.556 3.973 1.00 98.25 83 ILE A N 1
ATOM 686 C CA . ILE A 1 83 ? -8.967 3.903 3.631 1.00 98.25 83 ILE A CA 1
ATOM 687 C C . ILE A 1 83 ? -7.684 3.779 2.819 1.00 98.25 83 ILE A C 1
ATOM 689 O O . ILE A 1 83 ? -6.726 3.146 3.248 1.00 98.25 83 ILE A O 1
ATOM 693 N N . TYR A 1 84 ? -7.652 4.408 1.648 1.00 97.94 84 TYR A N 1
ATOM 694 C CA . TYR A 1 84 ? -6.416 4.623 0.904 1.00 97.94 84 TYR A CA 1
ATOM 695 C C . TYR A 1 84 ? -5.979 6.081 1.068 1.00 97.94 84 TYR A C 1
ATOM 697 O O . TYR A 1 84 ? -6.788 6.990 0.874 1.00 97.94 84 TYR A O 1
ATOM 705 N N . CYS A 1 85 ? -4.699 6.310 1.353 1.00 96.44 85 CYS A N 1
ATOM 706 C CA . CYS A 1 85 ? -4.101 7.644 1.389 1.00 96.44 85 CYS A CA 1
ATOM 707 C C . CYS A 1 85 ? -2.710 7.607 0.747 1.00 96.44 85 CYS A C 1
ATOM 709 O O . CYS A 1 85 ? -1.989 6.627 0.914 1.00 96.44 85 CYS A O 1
ATOM 711 N N . ASP A 1 86 ? -2.318 8.631 -0.011 1.00 94.25 86 ASP A N 1
ATOM 712 C CA . ASP A 1 86 ? -0.996 8.653 -0.645 1.00 94.25 86 ASP A CA 1
ATOM 713 C C . ASP A 1 86 ? 0.109 8.851 0.410 1.00 94.25 86 ASP A C 1
ATOM 715 O O . ASP A 1 86 ? -0.027 9.674 1.310 1.00 94.25 86 ASP A O 1
ATOM 719 N N . ALA A 1 87 ? 1.243 8.152 0.274 1.00 93.06 87 ALA A N 1
ATOM 720 C CA . ALA A 1 87 ? 2.345 8.198 1.249 1.00 93.06 87 ALA A CA 1
ATOM 721 C C . ALA A 1 87 ? 3.033 9.576 1.358 1.00 93.06 87 ALA A C 1
ATOM 723 O O . ALA A 1 87 ? 3.878 9.784 2.223 1.00 93.06 87 ALA A O 1
ATOM 724 N N . GLY A 1 88 ? 2.707 10.509 0.457 1.00 91.75 88 GLY A N 1
ATOM 725 C CA . GLY A 1 88 ? 3.139 11.907 0.523 1.00 91.75 88 GLY A CA 1
ATOM 726 C C . GLY A 1 88 ? 2.216 12.816 1.343 1.00 91.75 88 GLY A C 1
ATOM 727 O O . GLY A 1 88 ? 2.513 14.001 1.474 1.00 91.75 88 GLY A O 1
ATOM 728 N N . CYS A 1 89 ? 1.094 12.304 1.855 1.00 93.94 89 CYS A N 1
ATOM 729 C CA . CYS A 1 89 ? 0.207 13.046 2.746 1.00 93.94 89 CYS A CA 1
ATOM 730 C C . CYS A 1 89 ? 0.784 13.136 4.166 1.00 93.94 89 CYS A C 1
ATOM 732 O O . CYS A 1 89 ? 1.719 12.427 4.530 1.00 93.94 89 CYS A O 1
ATOM 734 N N . MET A 1 90 ? 0.199 14.013 4.980 1.00 91.44 90 MET A N 1
ATOM 735 C CA . MET A 1 90 ? 0.494 14.112 6.409 1.00 91.44 90 MET A CA 1
ATOM 736 C C . MET A 1 90 ? -0.756 13.752 7.200 1.00 91.44 90 MET A C 1
ATOM 738 O O . MET A 1 90 ? -1.860 14.166 6.838 1.00 91.44 90 MET A O 1
ATOM 742 N N . ILE A 1 91 ? -0.569 12.994 8.274 1.00 93.38 91 ILE A N 1
ATOM 743 C CA . ILE A 1 91 ? -1.605 12.740 9.270 1.00 93.38 91 ILE A CA 1
ATOM 744 C C . ILE A 1 91 ? -1.436 13.802 10.348 1.00 93.38 91 ILE A C 1
ATOM 746 O O . ILE A 1 91 ? -0.326 14.027 10.820 1.00 93.38 91 ILE A O 1
ATOM 750 N N . ASN A 1 92 ? -2.526 14.503 10.645 1.00 88.31 92 ASN A N 1
ATOM 751 C CA . ASN A 1 92 ? -2.572 15.534 11.669 1.00 88.31 92 ASN A CA 1
ATOM 752 C C . ASN A 1 92 ? -3.456 15.026 12.801 1.00 88.31 92 ASN A C 1
ATOM 754 O O . ASN A 1 92 ? -4.650 14.801 12.582 1.00 88.31 92 ASN A O 1
ATOM 758 N N . ASP A 1 93 ? -2.849 14.832 13.959 1.00 67.00 93 ASP A N 1
ATOM 759 C CA . ASP A 1 93 ? -3.429 14.228 15.150 1.00 67.00 93 ASP A CA 1
ATOM 760 C C . ASP A 1 93 ? -3.410 15.169 16.364 1.00 67.00 93 ASP A C 1
ATOM 762 O O . ASP A 1 93 ? -2.509 16.035 16.468 1.00 67.00 93 ASP A O 1
#

Sequence (93 aa):
MKIHLISYGDVMYKVQREFFKESALFSSFFDEVTIFTREDIDGEFAAGFQEILQFPRGGGYMIWKPYFIKRALDALKEDDILIYCDAGCMIND

Organism: NCBI:txid430522

pLDDT: mean 95.25, std 4.21, range [67.0, 98.62]

Foldseek 3Di:
DFEEEEEEDEPVCVVLQVQQQVQVVVVPPGPYYYYDYPVPDDPVRCVVQVVQQPDPVCNRVVPVVVVVVVVVVVPDDPPYHYDYDYSNDGDDD

Secondary structure (DSSP, 8-state):
--EEEEEE--GGGHHHHHHHHHHHHHT---SEEEEE-GGGS-HHHHHHTHHHHT-TTHHHHTTHHHHHHHHHHHHPPTT-EEEE--TTS----

Radius of gyration: 13.72 Å; chains: 1; bounding box: 30×29×37 Å